Protein AF-A0A2N2SC53-F1 (afdb_monomer_lite)

Sequence (87 aa):
MKNSIYKIGAATILMLGILSTNAVADDDLQEMEAISKQFGLISLDEAKAKALAAKPGVVKDADLENRKFSKGWDYEFEIVDADGKEW

Secondary structure (DSSP, 8-state):
-------------------------HHHHHHHHHHHHHHTPPPHHHHHHHHHHHS-SEEEEEEEEEPTTT--EEEEEEEE-TTS-B-

pLDDT: mean 81.43, std 20.15, range [37.66, 97.88]

Structure (mmCIF, N/CA/C/O backbone):
data_AF-A0A2N2SC53-F1
#
_entry.id   AF-A0A2N2SC53-F1
#
loop_
_atom_site.group_PDB
_atom_site.id
_atom_site.type_symbol
_atom_site.label_atom_id
_atom_site.label_alt_id
_atom_site.label_comp_id
_atom_site.label_asym_id
_atom_site.label_entity_id
_atom_site.label_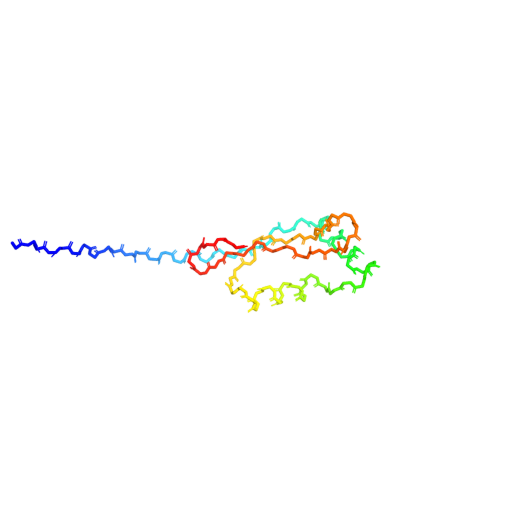seq_id
_atom_site.pdbx_PDB_ins_code
_atom_site.Cartn_x
_atom_site.Cartn_y
_atom_site.Cartn_z
_atom_site.occupancy
_atom_site.B_iso_or_equiv
_atom_site.auth_seq_id
_atom_site.auth_comp_id
_atom_site.auth_asym_id
_atom_site.auth_atom_id
_atom_site.pdbx_PDB_model_num
ATOM 1 N N . MET A 1 1 ? -12.814 -12.290 54.212 1.00 37.66 1 MET A N 1
ATOM 2 C CA . MET A 1 1 ? -13.766 -12.286 53.080 1.00 37.66 1 MET A CA 1
ATOM 3 C C . MET A 1 1 ? -13.512 -11.006 52.292 1.00 37.66 1 MET A C 1
ATOM 5 O O . MET A 1 1 ? -13.707 -9.935 52.846 1.00 37.66 1 MET A O 1
ATOM 9 N N . LYS A 1 2 ? -12.921 -11.092 51.092 1.00 38.44 2 LYS A N 1
ATOM 10 C CA . LYS A 1 2 ? -12.651 -9.926 50.230 1.00 38.44 2 LYS A CA 1
ATOM 11 C C . LYS A 1 2 ? -13.804 -9.819 49.236 1.00 38.44 2 LYS A C 1
ATOM 13 O O . LYS A 1 2 ? -13.918 -10.673 48.362 1.00 38.44 2 LYS A O 1
ATOM 18 N N . ASN A 1 3 ? -14.663 -8.817 49.398 1.00 39.47 3 ASN A N 1
ATOM 19 C CA . ASN A 1 3 ? -15.784 -8.599 48.491 1.00 39.47 3 ASN A CA 1
ATOM 20 C C . ASN A 1 3 ? -15.299 -7.837 47.256 1.00 39.47 3 ASN A C 1
ATOM 22 O O . ASN A 1 3 ? -14.774 -6.730 47.357 1.00 39.47 3 ASN A O 1
ATOM 26 N N . SER A 1 4 ? -15.469 -8.484 46.107 1.00 45.06 4 SER A N 1
ATOM 27 C CA . SER A 1 4 ? -15.259 -7.937 44.773 1.00 45.06 4 SER A CA 1
ATOM 28 C C . SER A 1 4 ? -16.355 -6.920 44.448 1.00 45.06 4 SER A C 1
ATOM 30 O O . SER A 1 4 ? -17.531 -7.201 44.678 1.00 45.06 4 SER A O 1
ATOM 32 N N . ILE A 1 5 ? -15.988 -5.754 43.913 1.00 58.19 5 ILE A N 1
ATOM 33 C CA . ILE A 1 5 ? -16.940 -4.794 43.340 1.00 58.19 5 ILE A CA 1
ATOM 34 C C . ILE A 1 5 ? -16.367 -4.323 42.002 1.00 58.19 5 ILE A C 1
ATOM 36 O O . ILE A 1 5 ? -15.537 -3.416 41.944 1.00 58.19 5 ILE A O 1
ATOM 40 N N . TYR A 1 6 ? -16.803 -4.972 40.925 1.00 49.22 6 TYR A N 1
ATOM 41 C CA . TYR A 1 6 ? -16.573 -4.520 39.557 1.00 49.22 6 TYR A CA 1
ATOM 42 C C . TYR A 1 6 ? -17.464 -3.302 39.296 1.00 49.22 6 TYR A C 1
ATOM 44 O O . TYR A 1 6 ? -18.690 -3.401 39.312 1.00 49.22 6 TYR A O 1
ATOM 52 N N . LYS A 1 7 ? -16.851 -2.135 39.093 1.00 47.28 7 LYS A N 1
ATOM 53 C CA . LYS A 1 7 ? -17.553 -0.926 38.654 1.00 47.28 7 LYS A CA 1
ATOM 54 C C . LYS A 1 7 ? -17.743 -1.024 37.142 1.00 47.28 7 LYS A C 1
ATOM 56 O O . LYS A 1 7 ? -16.774 -0.956 36.395 1.00 47.28 7 LYS A O 1
ATOM 61 N N . ILE A 1 8 ? -18.985 -1.226 36.715 1.00 55.62 8 ILE A N 1
ATOM 62 C CA . ILE A 1 8 ? -19.389 -1.198 35.308 1.00 55.62 8 ILE A CA 1
ATOM 63 C C . ILE A 1 8 ? -19.261 0.255 34.835 1.00 55.62 8 ILE A C 1
ATOM 65 O O . ILE A 1 8 ? -19.970 1.134 35.323 1.00 55.62 8 ILE A O 1
ATOM 69 N N . GLY A 1 9 ? -18.304 0.514 33.944 1.00 47.22 9 GLY A N 1
ATOM 70 C CA . GLY A 1 9 ? -18.136 1.804 33.283 1.00 47.22 9 GLY A CA 1
ATOM 71 C C . GLY A 1 9 ? -19.185 1.980 32.188 1.00 47.22 9 GLY A C 1
ATOM 72 O O . GLY A 1 9 ? -19.390 1.083 31.374 1.00 47.22 9 GLY A O 1
ATOM 73 N N . ALA A 1 10 ? -19.856 3.129 32.171 1.00 49.91 10 ALA A N 1
ATOM 74 C CA . ALA A 1 10 ? -20.715 3.529 31.067 1.00 49.91 10 ALA A CA 1
ATOM 75 C C . ALA A 1 10 ? -19.830 3.981 29.894 1.00 49.91 10 ALA A C 1
ATOM 77 O O . ALA A 1 10 ? -19.182 5.023 29.976 1.00 49.91 10 ALA A O 1
ATOM 78 N N . ALA A 1 11 ? -19.770 3.183 28.828 1.00 50.25 11 ALA A N 1
ATOM 79 C CA . ALA A 1 11 ? -19.082 3.541 27.594 1.00 50.25 11 ALA A CA 1
ATOM 80 C C . ALA A 1 11 ? -20.088 4.152 26.612 1.00 50.25 11 ALA A C 1
ATOM 82 O O . ALA A 1 11 ? -20.869 3.447 25.974 1.00 50.25 11 ALA A O 1
ATOM 83 N N . THR A 1 12 ? -20.086 5.477 26.507 1.00 48.69 12 THR A N 1
ATOM 84 C CA . THR A 1 12 ? -20.808 6.200 25.459 1.00 48.69 12 THR A CA 1
ATOM 85 C C . THR A 1 12 ? -19.939 6.178 24.202 1.00 48.69 12 THR A C 1
ATOM 87 O O . THR A 1 12 ? -18.987 6.946 24.095 1.00 48.69 12 THR A O 1
ATOM 90 N N . ILE A 1 13 ? -20.222 5.274 23.262 1.00 60.06 13 ILE A N 1
ATOM 91 C CA . ILE A 1 13 ? -19.546 5.266 21.958 1.00 60.06 13 ILE A CA 1
ATOM 92 C C . ILE A 1 13 ? -20.202 6.344 21.094 1.00 60.06 13 ILE A C 1
ATOM 94 O O . ILE A 1 13 ? -21.284 6.154 20.541 1.00 60.06 13 ILE A O 1
ATOM 98 N N . LEU A 1 14 ? -19.548 7.499 21.004 1.00 48.94 14 LEU A N 1
ATOM 99 C CA . LEU A 1 14 ? -19.878 8.535 20.036 1.00 48.94 14 LEU A CA 1
ATOM 100 C C . LEU A 1 14 ? -19.210 8.156 18.704 1.00 48.94 14 LEU A C 1
ATOM 102 O O . LEU A 1 14 ? -18.038 8.452 18.489 1.00 48.94 14 LEU A O 1
ATOM 106 N N . MET A 1 15 ? -19.933 7.465 17.818 1.00 52.03 15 MET A N 1
ATOM 107 C CA . MET A 1 15 ? -19.480 7.252 16.437 1.00 52.03 15 MET A CA 1
ATOM 108 C C . MET A 1 15 ? -19.577 8.572 15.665 1.00 52.03 15 MET A C 1
ATOM 110 O O . MET A 1 15 ? -20.586 8.874 15.032 1.00 52.03 15 MET A O 1
ATOM 114 N N . LEU A 1 16 ? -18.514 9.373 15.722 1.00 49.88 16 LEU A N 1
ATOM 115 C CA . LEU A 1 16 ? -18.247 10.387 14.709 1.00 49.88 16 LEU A CA 1
ATOM 116 C C . LEU A 1 16 ? -17.658 9.668 13.495 1.00 49.88 16 LEU A C 1
ATOM 118 O O . LEU A 1 16 ? -16.501 9.257 13.499 1.00 49.88 16 LEU A O 1
ATOM 122 N N . GLY A 1 17 ? -18.489 9.482 12.469 1.00 51.22 17 GLY A N 1
ATOM 123 C CA . GLY A 1 17 ? -18.061 9.015 11.156 1.00 51.22 17 GLY A CA 1
ATOM 124 C C . GLY A 1 17 ? -17.167 10.062 10.502 1.00 51.22 17 GLY A C 1
ATOM 125 O O . GLY A 1 17 ? -17.645 10.934 9.782 1.00 51.22 17 GLY A O 1
ATOM 126 N N . ILE A 1 18 ? -15.868 9.988 10.777 1.00 52.78 18 ILE A N 1
ATOM 127 C CA . ILE A 1 18 ? -14.858 10.748 10.051 1.00 52.78 18 ILE A CA 1
ATOM 128 C C . ILE A 1 18 ? -14.676 10.035 8.712 1.00 52.78 18 ILE A C 1
ATOM 130 O O . ILE A 1 18 ? -14.034 8.986 8.640 1.00 52.78 18 ILE A O 1
ATOM 134 N N . LEU A 1 19 ? -15.253 10.606 7.652 1.00 48.84 19 LEU A N 1
ATOM 135 C CA . LEU A 1 19 ? -14.804 10.379 6.279 1.00 48.84 19 LEU A CA 1
ATOM 136 C C . LEU A 1 19 ? -13.317 10.753 6.227 1.00 48.84 19 LEU A C 1
ATOM 138 O O . LEU A 1 19 ? -12.956 11.912 6.053 1.00 48.84 19 LEU A O 1
ATOM 142 N N . SER A 1 20 ? -12.461 9.765 6.481 1.00 47.62 20 SER A N 1
ATOM 143 C CA . SER A 1 20 ? -11.014 9.893 6.389 1.00 47.62 20 SER A CA 1
ATOM 144 C C . SER A 1 20 ? -10.682 9.894 4.902 1.00 47.62 20 SER A C 1
ATOM 146 O O . SER A 1 20 ? -10.607 8.841 4.273 1.00 47.62 20 SER A O 1
ATOM 148 N N . THR A 1 21 ? -10.558 11.076 4.305 1.00 48.09 21 THR A N 1
ATOM 149 C CA . THR A 1 21 ? -9.805 11.210 3.060 1.00 48.09 21 THR A CA 1
ATOM 150 C C . THR A 1 21 ? -8.359 10.900 3.425 1.00 48.09 21 THR A C 1
ATOM 152 O O . THR A 1 21 ? -7.707 11.726 4.057 1.00 48.09 21 THR A O 1
ATOM 155 N N . ASN A 1 22 ? -7.925 9.665 3.154 1.00 56.47 22 ASN A N 1
ATOM 156 C CA . ASN A 1 22 ? -6.548 9.209 3.367 1.00 56.47 22 ASN A CA 1
ATOM 157 C C . ASN A 1 22 ? -5.627 10.246 2.711 1.00 56.47 22 ASN A C 1
ATOM 159 O O . ASN A 1 22 ? -5.759 10.492 1.511 1.00 56.47 22 ASN A O 1
ATOM 163 N N . ALA A 1 23 ? -4.820 10.935 3.509 1.00 57.38 23 ALA A N 1
ATOM 164 C CA . ALA A 1 23 ? -4.083 12.107 3.067 1.00 57.38 23 ALA A CA 1
ATOM 165 C C . ALA A 1 23 ? -2.706 11.672 2.564 1.00 57.38 23 ALA A C 1
ATOM 167 O O . ALA A 1 23 ? -1.712 11.952 3.212 1.00 57.38 23 ALA A O 1
ATOM 168 N N . VAL A 1 24 ? -2.672 10.983 1.421 1.00 61.62 24 VAL A N 1
ATOM 169 C CA . VAL A 1 24 ? -1.428 10.829 0.654 1.00 61.62 24 VAL A CA 1
ATOM 170 C C . VAL A 1 24 ? -1.292 12.074 -0.218 1.00 61.62 24 VAL A C 1
ATOM 172 O O . VAL A 1 24 ? -2.272 12.487 -0.852 1.00 61.62 24 VAL A O 1
ATOM 175 N N . ALA A 1 25 ? -0.126 12.715 -0.209 1.00 73.19 25 ALA A N 1
ATOM 176 C CA . ALA A 1 25 ? 0.113 13.872 -1.057 1.00 73.19 25 ALA A CA 1
ATOM 177 C C . ALA A 1 25 ? 0.183 13.457 -2.544 1.00 73.19 25 ALA A C 1
ATOM 179 O O . ALA A 1 25 ? 0.462 12.308 -2.888 1.00 73.19 25 ALA A O 1
ATOM 180 N N . ASP A 1 26 ? -0.157 14.379 -3.448 1.00 74.25 26 ASP A N 1
ATOM 181 C CA . ASP A 1 26 ? -0.264 14.087 -4.889 1.00 74.25 26 ASP A CA 1
ATOM 182 C C . ASP A 1 26 ? 1.100 13.781 -5.536 1.00 74.25 26 ASP A C 1
ATOM 184 O O . ASP A 1 26 ? 1.176 13.043 -6.519 1.00 74.25 26 ASP A O 1
ATOM 188 N N . ASP A 1 27 ? 2.181 14.333 -4.985 1.00 76.62 27 ASP A N 1
ATOM 189 C CA . ASP A 1 27 ? 3.563 14.041 -5.368 1.00 76.62 27 ASP A CA 1
ATOM 190 C C . ASP A 1 27 ? 3.994 12.636 -4.934 1.00 76.62 27 ASP A C 1
ATOM 192 O O . ASP A 1 27 ? 4.501 11.883 -5.771 1.00 76.62 27 ASP A O 1
ATOM 196 N N . ASP A 1 28 ? 3.704 12.248 -3.692 1.00 83.81 28 ASP A N 1
ATOM 197 C CA . ASP A 1 28 ? 4.019 10.911 -3.170 1.00 83.81 28 ASP A CA 1
ATOM 198 C C . ASP A 1 28 ? 3.322 9.815 -3.994 1.00 83.81 28 ASP A C 1
ATOM 200 O O . ASP A 1 28 ? 3.942 8.833 -4.408 1.00 83.81 28 ASP A O 1
ATOM 204 N N . LEU A 1 29 ? 2.049 10.018 -4.358 1.00 89.75 29 LEU A N 1
ATOM 205 C CA . LEU A 1 29 ? 1.312 9.082 -5.215 1.00 89.75 29 LEU A CA 1
ATOM 206 C C . LEU A 1 29 ? 1.959 8.903 -6.594 1.00 89.75 29 LEU A C 1
ATOM 208 O O . LEU A 1 29 ? 2.038 7.779 -7.101 1.00 89.75 29 LEU A O 1
ATOM 212 N N . GLN A 1 30 ? 2.416 9.995 -7.210 1.00 92.62 30 GLN A N 1
ATOM 213 C CA . GLN A 1 30 ? 3.066 9.953 -8.520 1.00 92.62 30 GLN A CA 1
ATOM 214 C C . GLN A 1 30 ? 4.420 9.241 -8.453 1.00 92.62 30 GLN A C 1
ATOM 216 O O . GLN A 1 30 ? 4.738 8.443 -9.341 1.00 92.62 30 GLN A O 1
ATOM 221 N N . GLU A 1 31 ? 5.206 9.491 -7.403 1.00 93.06 31 GLU A N 1
ATOM 222 C CA . GLU A 1 31 ? 6.485 8.815 -7.180 1.00 93.06 31 GLU A CA 1
ATOM 223 C C . GLU A 1 31 ? 6.287 7.311 -6.960 1.00 93.06 31 GLU A C 1
ATOM 225 O O . GLU A 1 31 ? 6.905 6.493 -7.654 1.00 93.06 31 GLU A O 1
ATOM 230 N N . MET A 1 32 ? 5.362 6.933 -6.074 1.00 95.12 32 MET A N 1
ATOM 231 C CA . MET A 1 32 ? 5.015 5.536 -5.822 1.00 95.12 32 MET A CA 1
ATOM 232 C C . MET A 1 32 ? 4.564 4.843 -7.107 1.00 95.12 32 MET A C 1
ATOM 234 O O . MET A 1 32 ? 5.018 3.735 -7.405 1.00 95.12 32 MET A O 1
ATOM 238 N N . GLU A 1 33 ? 3.708 5.481 -7.909 1.00 95.00 33 GLU A N 1
ATOM 239 C CA . GLU A 1 33 ? 3.248 4.924 -9.182 1.00 95.00 33 GLU A CA 1
ATOM 240 C C . GLU A 1 33 ? 4.408 4.735 -10.174 1.00 95.00 33 GLU A C 1
ATOM 242 O O . GLU A 1 33 ? 4.505 3.687 -10.825 1.00 95.00 33 GLU A O 1
ATOM 247 N N . ALA A 1 34 ? 5.311 5.714 -10.278 1.00 96.12 34 ALA A N 1
ATOM 248 C CA . ALA A 1 34 ? 6.464 5.655 -11.170 1.00 96.12 34 ALA A CA 1
ATOM 249 C C . ALA A 1 34 ? 7.414 4.507 -10.798 1.00 96.12 34 ALA A C 1
ATOM 251 O O . ALA A 1 34 ? 7.77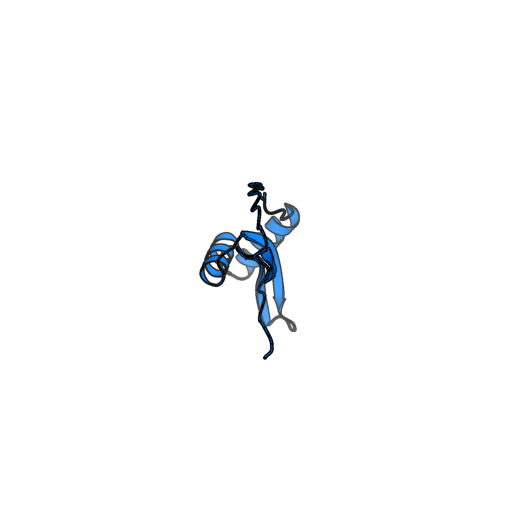1 3.699 -11.661 1.00 96.12 34 ALA A O 1
ATOM 252 N N . ILE A 1 35 ? 7.768 4.383 -9.515 1.00 94.94 35 ILE A N 1
ATOM 253 C CA . ILE A 1 35 ? 8.624 3.304 -9.003 1.00 94.94 35 ILE A CA 1
ATOM 254 C C . ILE A 1 35 ? 7.944 1.948 -9.216 1.00 94.94 35 ILE A C 1
ATOM 256 O O . ILE A 1 35 ? 8.561 1.011 -9.730 1.00 94.94 35 ILE A O 1
ATOM 260 N N . SER A 1 36 ? 6.656 1.842 -8.892 1.00 96.44 36 SER A N 1
ATOM 261 C CA . SER A 1 36 ? 5.901 0.592 -9.031 1.00 96.44 36 SER A CA 1
ATOM 262 C C . SER A 1 36 ? 5.886 0.104 -10.476 1.00 96.44 36 SER A C 1
ATOM 264 O O . SER A 1 36 ? 6.167 -1.066 -10.739 1.00 96.44 36 SER A O 1
ATOM 266 N N . LYS A 1 37 ? 5.663 1.012 -11.435 1.00 95.94 37 LYS A N 1
ATOM 267 C CA . LYS A 1 37 ? 5.749 0.706 -12.870 1.00 95.94 37 LYS A CA 1
ATOM 268 C C . LYS A 1 37 ? 7.166 0.330 -13.295 1.00 95.94 37 LYS A C 1
ATOM 270 O O . LYS A 1 37 ? 7.333 -0.643 -14.026 1.00 95.94 37 LYS A O 1
ATOM 275 N N . GLN A 1 38 ? 8.178 1.068 -12.838 1.00 95.19 38 GLN A N 1
ATOM 276 C CA . GLN A 1 38 ? 9.578 0.822 -13.189 1.00 95.19 38 GLN A CA 1
ATOM 277 C C . GLN A 1 38 ? 10.050 -0.575 -12.764 1.00 95.19 38 GLN A C 1
ATOM 279 O O . GLN A 1 38 ? 10.785 -1.225 -13.508 1.00 95.19 38 GLN A O 1
ATOM 284 N N . PHE A 1 39 ? 9.637 -1.039 -11.584 1.00 94.31 39 PHE A N 1
ATOM 285 C CA . PHE A 1 39 ? 10.063 -2.325 -11.025 1.00 94.31 39 PHE A CA 1
ATOM 286 C C . PHE A 1 39 ? 9.049 -3.461 -11.229 1.00 94.31 39 PHE A C 1
ATOM 288 O O . PHE A 1 39 ? 9.317 -4.587 -10.811 1.00 94.31 39 PHE A O 1
ATOM 295 N N . GLY A 1 40 ? 7.914 -3.200 -11.887 1.00 95.75 40 GLY A N 1
ATOM 296 C CA . GLY A 1 40 ? 6.871 -4.202 -12.125 1.00 95.75 40 GLY A CA 1
ATOM 297 C C . GLY A 1 40 ? 6.196 -4.691 -10.840 1.00 95.75 40 GLY A C 1
ATOM 298 O O . GLY A 1 40 ? 5.863 -5.871 -10.732 1.00 95.75 40 GLY A O 1
ATOM 299 N N . LEU A 1 41 ? 6.045 -3.805 -9.854 1.00 96.50 41 LEU A N 1
ATOM 300 C CA . LEU A 1 41 ? 5.330 -4.082 -8.609 1.00 96.50 41 LEU A CA 1
ATOM 301 C C . LEU A 1 41 ? 3.812 -4.097 -8.859 1.00 96.50 41 LEU A C 1
ATOM 303 O O . LEU A 1 41 ? 3.326 -3.602 -9.877 1.00 96.50 41 LEU A O 1
ATOM 307 N N . ILE A 1 42 ? 3.057 -4.658 -7.912 1.00 96.75 42 ILE A N 1
ATOM 308 C CA . ILE A 1 42 ? 1.593 -4.506 -7.887 1.00 96.75 42 ILE A CA 1
ATOM 309 C C . ILE A 1 42 ? 1.219 -3.030 -7.701 1.00 96.75 42 ILE A C 1
ATOM 311 O O . ILE A 1 42 ? 2.041 -2.256 -7.227 1.00 96.75 42 ILE A O 1
ATOM 315 N N . SER A 1 43 ? -0.002 -2.630 -8.062 1.00 95.88 43 SER A N 1
ATOM 316 C CA . SER A 1 43 ? -0.445 -1.248 -7.840 1.00 95.88 43 SER A CA 1
ATOM 317 C C . SER A 1 43 ? -0.652 -0.948 -6.352 1.00 95.88 43 SER A C 1
ATOM 319 O O . SER A 1 43 ? -0.912 -1.857 -5.558 1.00 95.88 43 SER A O 1
ATOM 321 N N . LEU A 1 44 ? -0.631 0.339 -5.989 1.00 94.81 44 LEU A N 1
ATOM 322 C CA . LEU A 1 44 ? -0.955 0.796 -4.635 1.00 94.81 44 LEU A CA 1
ATOM 323 C C . LEU A 1 44 ? -2.338 0.302 -4.178 1.00 94.81 44 LEU A C 1
ATOM 325 O O . LEU A 1 44 ? -2.481 -0.177 -3.057 1.00 94.81 44 LEU A O 1
ATOM 329 N N . ASP A 1 45 ? -3.345 0.334 -5.055 1.00 95.38 45 ASP A N 1
ATOM 330 C CA . ASP A 1 45 ? -4.688 -0.171 -4.740 1.00 95.38 45 ASP A CA 1
ATOM 331 C C . ASP A 1 45 ? -4.702 -1.682 -4.471 1.00 95.38 45 ASP A C 1
ATOM 333 O O . ASP A 1 45 ? -5.378 -2.149 -3.550 1.00 95.38 45 ASP A O 1
ATOM 337 N N . GLU A 1 46 ? -3.943 -2.465 -5.244 1.00 97.50 46 GLU A N 1
ATOM 338 C CA . GLU A 1 46 ? -3.832 -3.905 -5.014 1.00 97.50 46 GLU A CA 1
ATOM 339 C C . GLU A 1 46 ? -3.087 -4.197 -3.702 1.00 97.50 46 GLU A C 1
ATOM 341 O O . GLU A 1 46 ? -3.510 -5.055 -2.921 1.00 97.50 46 GLU A O 1
ATOM 346 N N . ALA A 1 47 ? -2.003 -3.468 -3.432 1.00 97.69 47 ALA A N 1
ATOM 347 C CA . ALA A 1 47 ? -1.255 -3.569 -2.186 1.00 97.69 47 ALA A CA 1
ATOM 348 C C . ALA A 1 47 ? -2.136 -3.212 -0.979 1.00 97.69 47 ALA A C 1
ATOM 350 O O . ALA A 1 47 ? -2.197 -3.978 -0.015 1.00 97.69 47 ALA A O 1
ATOM 351 N N . LYS A 1 48 ? -2.917 -2.132 -1.082 1.00 96.88 48 LYS A N 1
ATOM 352 C CA . LYS A 1 48 ? -3.887 -1.701 -0.070 1.00 96.88 48 LYS A CA 1
ATOM 353 C C . LYS A 1 48 ? -4.952 -2.761 0.183 1.00 96.88 48 LYS A C 1
ATOM 355 O O . LYS A 1 48 ? -5.273 -3.053 1.334 1.00 96.88 48 LYS A O 1
ATOM 360 N N . ALA A 1 49 ? -5.491 -3.373 -0.871 1.00 97.75 49 ALA A N 1
ATOM 361 C CA . ALA A 1 49 ? -6.472 -4.446 -0.736 1.00 97.75 49 ALA A CA 1
ATOM 362 C C . ALA A 1 49 ? -5.891 -5.662 0.006 1.00 97.75 49 ALA A C 1
ATOM 364 O O . ALA A 1 49 ? -6.556 -6.233 0.871 1.00 97.75 49 ALA A O 1
ATOM 365 N N . LYS A 1 50 ? -4.636 -6.036 -0.283 1.00 97.88 50 LYS A N 1
ATOM 366 C CA . LYS A 1 50 ? -3.932 -7.113 0.436 1.00 97.88 50 LYS A CA 1
ATOM 367 C C . LYS A 1 50 ? -3.671 -6.744 1.898 1.00 97.88 50 LYS A C 1
ATOM 369 O O . LYS A 1 50 ? -3.885 -7.586 2.768 1.00 97.88 50 LYS A O 1
ATOM 374 N N . ALA A 1 51 ? -3.264 -5.506 2.171 1.00 97.06 51 ALA A N 1
ATOM 375 C CA . ALA A 1 51 ? -3.028 -5.019 3.526 1.00 97.06 51 ALA A CA 1
ATOM 376 C C . ALA A 1 51 ? -4.313 -5.052 4.366 1.00 97.06 51 ALA A C 1
ATOM 378 O O . ALA A 1 51 ? -4.325 -5.640 5.443 1.00 97.06 51 ALA A O 1
ATOM 379 N N . LEU A 1 52 ? -5.429 -4.548 3.828 1.00 97.19 52 LEU A N 1
ATOM 380 C CA . LEU A 1 52 ? -6.735 -4.574 4.498 1.00 97.19 52 LEU A CA 1
ATOM 381 C C . LEU A 1 52 ? -7.305 -5.989 4.671 1.00 97.19 52 LEU A C 1
ATOM 383 O O . LEU A 1 52 ? -8.039 -6.244 5.626 1.00 97.19 52 LEU A O 1
ATOM 387 N N . ALA A 1 53 ? -6.961 -6.922 3.779 1.00 97.44 53 ALA A N 1
ATOM 388 C CA . ALA A 1 53 ? -7.299 -8.333 3.952 1.00 97.44 53 ALA A CA 1
ATOM 389 C C . ALA A 1 53 ? -6.503 -8.984 5.097 1.00 97.44 53 ALA A C 1
ATOM 391 O O . ALA A 1 53 ? -7.039 -9.839 5.802 1.00 97.44 53 ALA A O 1
ATOM 392 N N . ALA A 1 54 ? -5.242 -8.585 5.297 1.00 97.38 54 ALA A N 1
ATOM 393 C CA . ALA A 1 54 ? -4.402 -9.070 6.393 1.00 97.38 54 ALA A CA 1
ATOM 394 C C . ALA A 1 54 ? -4.755 -8.412 7.737 1.00 97.38 54 ALA A C 1
ATOM 396 O O . ALA A 1 54 ? -4.786 -9.084 8.770 1.00 97.38 54 ALA A O 1
ATOM 397 N N . LYS A 1 55 ? -5.052 -7.110 7.721 1.00 97.31 55 LYS A N 1
ATOM 398 C CA . LYS A 1 55 ? -5.432 -6.323 8.890 1.00 97.31 55 LYS A CA 1
ATOM 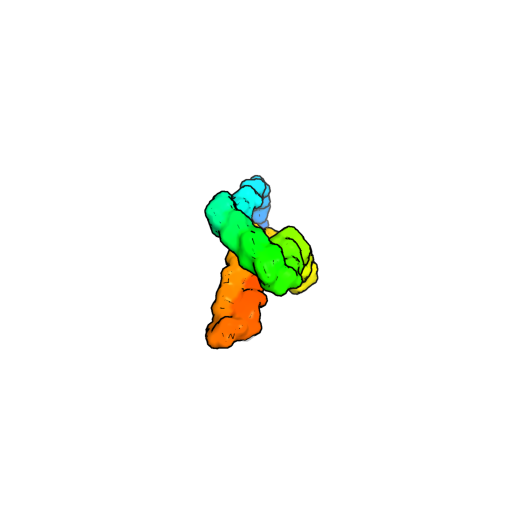399 C C . LYS A 1 55 ? -6.634 -5.426 8.560 1.00 97.31 55 LYS A C 1
ATOM 401 O O . LYS A 1 55 ? -6.463 -4.353 7.986 1.00 97.31 55 LYS A O 1
ATOM 406 N N . PRO A 1 56 ? -7.857 -5.834 8.949 1.00 96.12 56 PRO A N 1
ATOM 407 C CA . PRO A 1 56 ? -9.038 -5.000 8.775 1.00 96.12 56 PRO A CA 1
ATOM 408 C C . PRO A 1 56 ? -8.923 -3.697 9.570 1.00 96.12 56 PRO A C 1
ATOM 410 O O . PRO A 1 56 ? -8.558 -3.709 10.748 1.00 96.12 56 PRO A O 1
ATOM 413 N N . GLY A 1 57 ? -9.283 -2.587 8.934 1.00 95.94 57 GLY A N 1
ATOM 414 C CA . GLY A 1 57 ? -9.210 -1.258 9.524 1.00 95.94 57 GLY A CA 1
ATOM 415 C C . GLY A 1 57 ? -9.353 -0.165 8.473 1.00 95.94 57 GLY A C 1
ATOM 416 O O . GLY A 1 57 ? -9.864 -0.396 7.374 1.00 95.94 57 GLY A O 1
ATOM 417 N N . VAL A 1 58 ? -8.897 1.030 8.823 1.00 95.38 58 VAL A N 1
ATOM 418 C CA . VAL A 1 58 ? -8.805 2.188 7.934 1.00 95.38 58 VAL A CA 1
ATOM 419 C C . VAL A 1 58 ? -7.330 2.495 7.721 1.00 95.38 58 VAL A C 1
ATOM 421 O O . VAL A 1 58 ? -6.618 2.749 8.689 1.00 95.38 58 VAL A O 1
ATOM 424 N N . VAL A 1 59 ? -6.887 2.487 6.464 1.00 94.75 59 VAL A N 1
ATOM 425 C CA . VAL A 1 59 ? -5.540 2.952 6.099 1.00 94.75 59 VAL A CA 1
ATOM 426 C C . VAL A 1 59 ? -5.452 4.448 6.376 1.00 94.75 59 VAL A C 1
ATOM 428 O O . VAL A 1 59 ? -6.310 5.190 5.909 1.00 94.75 59 VAL A O 1
ATOM 431 N N . LYS A 1 60 ? -4.464 4.892 7.144 1.00 93.25 60 LYS A N 1
ATOM 432 C CA . LYS A 1 60 ? -4.208 6.312 7.411 1.00 93.25 60 LYS A CA 1
ATOM 433 C C . LYS A 1 60 ? -3.161 6.880 6.482 1.00 93.25 60 LYS A C 1
ATOM 435 O O . LYS A 1 60 ? -3.389 7.968 5.955 1.00 93.25 60 LYS A O 1
ATOM 440 N N . ASP A 1 61 ? -2.132 6.087 6.224 1.00 92.31 61 ASP A N 1
ATOM 441 C CA . ASP A 1 61 ? -1.038 6.445 5.341 1.00 92.31 61 ASP A CA 1
ATOM 442 C C . ASP A 1 61 ? -0.570 5.250 4.508 1.00 92.31 61 ASP A C 1
ATOM 444 O O . ASP A 1 61 ? -0.882 4.094 4.829 1.00 92.31 61 ASP A O 1
ATOM 448 N N . ALA A 1 62 ? 0.125 5.537 3.412 1.00 93.75 62 ALA A N 1
ATOM 449 C CA . ALA A 1 62 ? 0.713 4.526 2.553 1.00 93.75 62 ALA A CA 1
ATOM 450 C C . ALA A 1 62 ? 2.002 5.027 1.899 1.00 93.75 62 ALA A C 1
ATOM 452 O O . ALA A 1 62 ? 1.957 5.971 1.117 1.00 93.75 62 ALA A O 1
ATOM 453 N N . ASP A 1 63 ? 3.091 4.294 2.112 1.00 94.56 63 ASP A N 1
ATOM 454 C CA . ASP A 1 63 ? 4.418 4.599 1.582 1.00 94.56 63 ASP A CA 1
ATOM 455 C C . ASP A 1 63 ? 4.959 3.460 0.713 1.00 94.56 63 ASP A C 1
ATOM 457 O O . ASP A 1 63 ? 4.499 2.312 0.772 1.00 94.56 63 ASP A O 1
ATOM 461 N N . LEU A 1 64 ? 5.962 3.772 -0.112 1.00 94.69 64 LEU A N 1
ATOM 462 C CA . LEU A 1 64 ? 6.743 2.789 -0.862 1.00 94.69 64 LEU A CA 1
ATOM 463 C C . LEU A 1 64 ? 8.216 2.893 -0.464 1.00 94.69 64 LEU A C 1
ATOM 465 O O . LEU A 1 64 ? 8.972 3.708 -0.987 1.00 94.69 64 LEU A O 1
ATOM 469 N N . GLU A 1 65 ? 8.629 2.022 0.445 1.00 93.38 65 GLU A N 1
ATOM 470 C CA . GLU A 1 65 ? 9.926 2.077 1.102 1.00 93.38 65 GLU A CA 1
ATOM 471 C C . GLU A 1 65 ? 10.989 1.240 0.393 1.00 93.38 65 GLU A C 1
ATOM 473 O O . GLU A 1 65 ? 10.769 0.091 -0.007 1.00 93.38 65 GLU A O 1
ATOM 478 N N . ASN A 1 66 ? 12.192 1.801 0.250 1.00 93.00 66 ASN A N 1
ATOM 479 C CA . ASN A 1 66 ? 13.310 1.095 -0.370 1.00 93.00 66 ASN A CA 1
ATOM 480 C C . ASN A 1 66 ? 13.996 0.189 0.654 1.00 93.00 66 ASN A C 1
ATOM 482 O O . ASN A 1 66 ? 14.591 0.643 1.637 1.00 93.00 66 ASN A O 1
ATOM 486 N N . ARG A 1 67 ? 14.020 -1.118 0.388 1.00 90.12 67 ARG A N 1
ATOM 487 C CA . ARG A 1 67 ? 14.747 -2.053 1.244 1.00 90.12 67 ARG A CA 1
ATOM 488 C C . ARG A 1 67 ? 16.242 -1.783 1.171 1.00 90.12 67 ARG A C 1
ATOM 490 O O . ARG A 1 67 ? 16.853 -1.785 0.099 1.00 90.12 67 ARG A O 1
ATOM 497 N N . LYS A 1 68 ? 16.872 -1.710 2.347 1.00 87.75 68 LYS A N 1
ATOM 498 C CA . LYS A 1 68 ? 18.330 -1.569 2.493 1.00 87.75 68 LYS A CA 1
ATOM 499 C C . LYS A 1 68 ? 19.097 -2.468 1.521 1.00 87.75 68 LYS A C 1
ATOM 501 O O . LYS A 1 68 ? 18.801 -3.658 1.381 1.00 87.75 68 LYS A O 1
ATOM 506 N N . PHE A 1 69 ? 20.147 -1.898 0.930 1.00 83.88 69 PHE A N 1
ATOM 507 C CA . PHE A 1 69 ? 20.993 -2.549 -0.075 1.00 83.88 69 PHE A CA 1
ATOM 508 C C . PHE A 1 69 ? 20.254 -2.903 -1.376 1.00 83.88 69 PHE A C 1
ATOM 510 O O . PHE A 1 69 ? 20.582 -3.908 -2.005 1.00 83.88 69 PHE A O 1
ATOM 517 N N . SER A 1 70 ? 19.263 -2.090 -1.768 1.00 79.88 70 SER A N 1
ATOM 518 C CA . SER A 1 70 ? 18.526 -2.216 -3.034 1.00 79.88 70 SER A CA 1
ATOM 519 C C . SER A 1 70 ? 17.867 -3.588 -3.210 1.00 79.88 70 SER A C 1
ATOM 521 O O . SER A 1 70 ? 17.814 -4.134 -4.310 1.00 79.88 70 SER A O 1
ATOM 52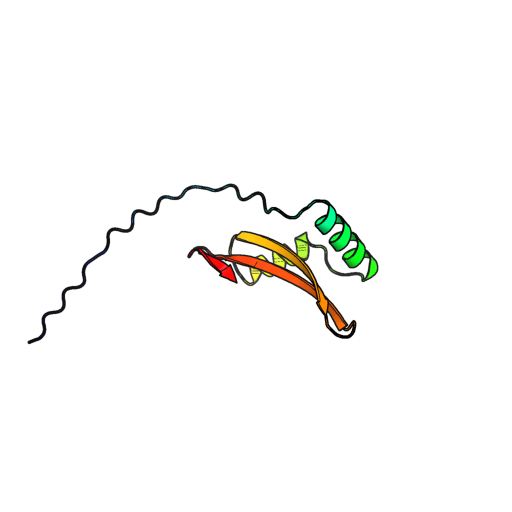3 N N . LYS A 1 71 ? 17.365 -4.167 -2.113 1.00 88.19 71 LYS A N 1
ATOM 524 C CA . LYS A 1 71 ? 16.760 -5.514 -2.093 1.00 88.19 71 LYS A CA 1
ATOM 525 C C . LYS A 1 71 ? 15.284 -5.528 -2.508 1.00 88.19 71 LYS A C 1
ATOM 527 O O . LYS A 1 71 ? 14.559 -6.472 -2.186 1.00 88.19 71 LYS A O 1
ATOM 532 N N . GLY A 1 72 ? 14.851 -4.487 -3.210 1.00 92.00 72 GLY A N 1
ATOM 533 C CA . GLY A 1 72 ? 13.474 -4.270 -3.628 1.00 92.00 72 GLY A CA 1
ATOM 534 C C . GLY A 1 72 ? 12.785 -3.188 -2.807 1.00 92.00 72 GLY A C 1
ATOM 535 O O . GLY A 1 72 ? 13.437 -2.425 -2.097 1.00 92.00 72 GLY A O 1
ATOM 536 N N . TRP A 1 73 ? 11.468 -3.156 -2.931 1.00 95.31 73 TRP A N 1
ATOM 537 C CA . TRP A 1 73 ? 10.601 -2.157 -2.327 1.0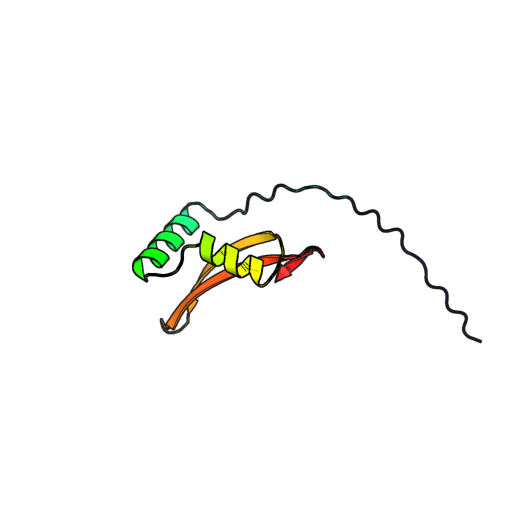0 95.31 73 TRP A CA 1
ATOM 538 C C . TRP A 1 73 ? 9.509 -2.838 -1.509 1.00 95.31 73 TRP A C 1
ATOM 540 O O . TRP A 1 73 ? 9.098 -3.952 -1.851 1.00 95.31 73 TRP A O 1
ATOM 550 N N . ASP A 1 74 ? 9.059 -2.170 -0.456 1.00 95.44 74 ASP A N 1
ATOM 551 C CA . ASP A 1 74 ? 7.937 -2.576 0.382 1.00 95.44 74 ASP A CA 1
ATOM 552 C C . ASP A 1 74 ? 6.864 -1.498 0.359 1.00 95.44 74 ASP A C 1
ATOM 554 O O . ASP A 1 74 ? 7.166 -0.329 0.557 1.00 95.44 74 ASP A O 1
ATOM 558 N N . TYR A 1 75 ? 5.611 -1.895 0.146 1.00 96.31 75 TYR A N 1
ATOM 559 C CA . TYR A 1 75 ? 4.511 -1.019 0.524 1.00 96.31 75 TYR A CA 1
ATOM 560 C C . TYR A 1 75 ? 4.338 -1.079 2.037 1.00 96.31 75 TYR A C 1
ATOM 562 O O . TYR A 1 75 ? 4.153 -2.171 2.586 1.00 96.31 75 TYR A O 1
ATOM 570 N N . GLU A 1 76 ? 4.365 0.078 2.680 1.00 95.19 76 GLU A N 1
ATOM 571 C CA . GLU A 1 76 ? 4.068 0.240 4.098 1.00 95.19 76 GLU A CA 1
ATOM 572 C C . GLU A 1 76 ? 2.701 0.913 4.237 1.00 95.19 76 GLU A C 1
ATOM 574 O O . GLU A 1 76 ? 2.375 1.828 3.488 1.00 95.19 76 GLU A O 1
ATOM 579 N N . PHE A 1 77 ? 1.864 0.405 5.141 1.00 95.75 77 PHE A N 1
ATOM 580 C CA . PHE A 1 77 ? 0.527 0.939 5.385 1.00 95.75 77 PHE A CA 1
ATOM 581 C C . PHE A 1 77 ? 0.339 1.120 6.878 1.00 95.75 77 PHE A C 1
ATOM 583 O O . PHE A 1 77 ? 0.379 0.131 7.608 1.00 95.75 77 PHE A O 1
ATOM 590 N N . GLU A 1 78 ? 0.031 2.338 7.306 1.00 96.25 78 GLU A N 1
ATOM 591 C CA . GLU A 1 78 ? -0.442 2.573 8.665 1.00 96.25 78 GLU A CA 1
ATOM 592 C C . GLU A 1 78 ? -1.940 2.260 8.720 1.00 96.25 78 GLU A C 1
ATOM 594 O O . GLU A 1 78 ? -2.745 2.881 8.013 1.00 96.25 78 GLU A O 1
ATOM 599 N N . ILE A 1 79 ? -2.341 1.276 9.532 1.00 96.00 79 ILE A N 1
ATOM 600 C CA . ILE A 1 79 ? -3.747 0.853 9.625 1.00 96.00 79 ILE A CA 1
ATOM 601 C C . ILE A 1 79 ? -4.279 1.036 11.041 1.00 96.00 79 ILE A C 1
ATOM 603 O O . ILE A 1 79 ? -3.819 0.402 11.987 1.00 96.00 79 ILE A O 1
ATOM 607 N N . VAL A 1 80 ? -5.353 1.818 11.163 1.00 96.31 80 VAL A N 1
ATOM 608 C CA . VAL A 1 80 ? -6.116 1.955 12.408 1.00 96.31 80 VAL A CA 1
ATOM 609 C C . VAL A 1 80 ? -7.264 0.952 12.417 1.00 96.31 80 VAL A C 1
ATOM 611 O O . VAL A 1 80 ? -8.152 1.000 11.560 1.00 96.31 80 VAL A O 1
ATOM 614 N N . ASP A 1 81 ? -7.263 0.036 13.384 1.00 95.56 81 ASP A N 1
ATOM 615 C CA . ASP A 1 81 ? -8.328 -0.955 13.541 1.00 95.56 81 ASP A CA 1
ATOM 616 C C . ASP A 1 81 ? -9.570 -0.411 14.271 1.00 95.56 81 ASP A C 1
ATOM 618 O O . ASP A 1 81 ? -9.651 0.759 14.648 1.00 95.56 81 ASP A O 1
ATOM 622 N N . ALA A 1 82 ? -10.584 -1.264 14.438 1.00 95.56 82 ALA A N 1
ATOM 623 C CA . ALA A 1 82 ? -11.858 -0.884 15.052 1.00 95.56 82 ALA A CA 1
ATOM 624 C C . ALA A 1 82 ? -11.735 -0.449 16.525 1.00 95.56 82 ALA A C 1
ATOM 626 O O . ALA A 1 82 ? -12.607 0.272 17.011 1.00 95.56 82 ALA A O 1
ATOM 627 N N . ASP A 1 83 ? -10.665 -0.854 17.213 1.00 94.62 83 ASP A N 1
ATOM 628 C CA . ASP A 1 83 ? -10.376 -0.457 18.593 1.00 94.62 83 ASP A CA 1
ATOM 629 C C . ASP A 1 83 ? -9.565 0.852 18.653 1.00 94.62 83 ASP A C 1
ATOM 631 O O . ASP A 1 83 ? -9.241 1.340 19.737 1.00 94.62 83 ASP A O 1
ATOM 635 N N . GLY A 1 84 ? -9.248 1.439 17.493 1.00 93.19 84 GLY A N 1
ATOM 636 C CA . GLY A 1 84 ? -8.438 2.645 17.372 1.00 93.19 84 GLY A CA 1
ATOM 637 C C . GLY A 1 84 ? -6.939 2.388 17.515 1.00 93.19 84 GLY A C 1
ATOM 638 O O . GLY A 1 84 ? -6.192 3.335 17.744 1.00 93.19 84 GLY A O 1
ATOM 639 N N . LYS A 1 85 ? -6.487 1.131 17.415 1.00 96.25 85 LYS A N 1
ATOM 640 C CA . LYS A 1 85 ? -5.066 0.789 17.489 1.00 96.25 85 LYS A CA 1
ATOM 641 C C . LYS A 1 85 ? -4.418 0.867 16.103 1.00 96.25 85 LYS A C 1
ATOM 643 O O . LYS A 1 85 ? -4.957 0.305 15.153 1.00 96.25 85 LYS A O 1
ATOM 648 N N . GLU A 1 86 ? -3.242 1.489 16.038 1.00 94.88 86 GLU A N 1
ATOM 649 C CA . GLU A 1 86 ? -2.357 1.544 14.864 1.00 94.88 86 GLU A CA 1
ATOM 650 C C . GLU A 1 86 ? -1.499 0.273 14.733 1.00 94.88 86 GLU A C 1
ATOM 652 O O . GLU A 1 86 ? -1.106 -0.347 15.736 1.00 94.88 86 GLU A O 1
ATOM 657 N N . TRP A 1 87 ? -1.245 -0.121 13.485 1.00 91.75 87 TRP A N 1
ATOM 658 C CA . TRP A 1 87 ? -0.512 -1.318 13.073 1.00 91.75 87 TRP A CA 1
ATOM 659 C C . TRP A 1 87 ? 0.376 -1.026 11.882 1.00 91.75 87 TRP A C 1
ATOM 661 O O . TRP A 1 87 ? -0.073 -0.218 11.037 1.00 91.75 87 TRP A O 1
#

Foldseek 3Di:
DDDDDDDDDDDDDPPPPPPQPQDDDPVQQVVQQVLCVVVVHDHPVVLVVVVCVVPPADWNYWHWAQPPPRPHIDIDTFGQHPVRDTD

Radius of gyration: 19.52 Å; chains: 1; bounding box: 42×26×66 Å

=== Feature glossary ===
The record interleaves many kinds of information about one protein. Here is each kind framed as the question it answers.

Q: What does the local fold look like, residue by residue?
A: The Foldseek 3Di string encodes local tertiary geometry as a 20-letter alphabet — one character per residue — derived from the relative positions of nearby Cα atoms. Unlike the amino-acid sequence, 3Di is a direct function of the 3D structure, so two proteins with the same fold have similar 3Di strings even at low sequence identity.

Q: Which residues are in helices, strands, or loops?
A: The SS8 string is DSSP's per-residue secondary-structure call. α-helix (H) means an i→i+4 H-bond ladder; β-strand (E) means the residue participates in a β-sheet; 3₁₀ (G) and π (I) are tighter and wider helices; T/S are turns/bends; '-' is loop.

Q: How big and how compact is the whole molecule?
A: Radius of gyration (Rg) is the root-mean-square distance of Cα atoms from their centroid — a single number for overall size and compactness. A globular domain of N residues has Rg ≈ 2.2·N^0.38 Å; an extended or disordered chain has a much larger Rg. The Cα contact count is the number of residue pairs whose Cα atoms are within 8 Å and are more than four positions apart in sequence — a standard proxy for tertiary packing density. The bounding box is the smallest axis-aligned box enclosing all Cα atoms.

Q: Where is each backbone atom in 3D?
A: Structure coordinates are given as an mmCIF _atom_site loop: one row per atom with element, residue name, chain id, sequence number, and x/y/z position in Å. Only the four main-chain atoms per residue are included here; side chains are omitted to keep the record compact.

Q: What is the amino-acid chain?
A: Primary structure: the covalent order of the twenty standard amino acids along the backbone. Two proteins with the same sequence will (almost always) fold to the same structure; two with 30% identity often share a fold but not the details.

Q: What if only a Cα trace is available?
A: Three-state secondary structure (P-SEA) collapses the eight DSSP classes into helix (a), strand (b), and coil (c). P-SEA assigns these from Cα geometry alone — distances and angles — without requiring backbone oxygens, so it works on any Cα trace.

Q: What family and function is it annotated with?
A: Database cross-references. InterPro integrates a dozen domain/family signature databases into unified entries with residue-range hits. GO terms attach function/process/location labels with evidence codes. CATH codes position the fold in a four-level structural taxonomy. Organism is the NCBI-taxonomy species name.

Q: How confident is the AlphaFold model at each residue?
A: pLDDT is the predicted lDDT-Cα score: AlphaFold's confidence that the local environment of each residue (all inter-atomic distances within 15 Å) is correctly placed. It is a per-residue number between 0 and 100, with higher meaning more reliable.

Q: How mobile is each atom in the crystal?
A: B-factor (Debye–W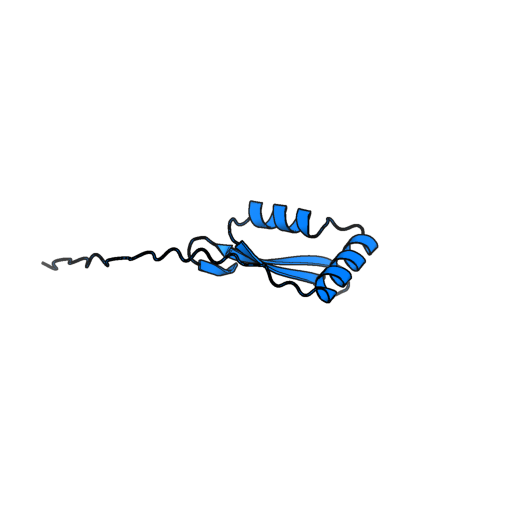aller factor) reflects atomic displacement in the crystal lattice. It is an experimental observable (units Å²), not a prediction; low values mean the atom is pinned down, high values mean it moves or is heterogeneous across the crystal.

Q: Which residues are buried vs exposed?
A: SASA measures how much of the protein is reachable by solvent. It is computed by rolling a water-sized probe over the atomic surface and summing the exposed area (Å²). Per-residue SASA distinguishes core (buried, low SASA) from surface (exposed, high SASA) residues; total SASA is a whole-molecule size measure.

Q: What do the diagnostic plots show?
A: Plot images: a contact map (which residues are close in 3D, as an N×N binary image), a Ramachandran scatter (backbone torsion angles, revealing secondary-structure composition at a glance), and — for AlphaFold structures — a PAE heatmap (pairwise prediction confidence).

Q: What known structures does this most resemble?
A: The Foldseek neighbor list gives the closest experimentally determined structures in the PDB, ranked by structural alignment. TM-score near 1 means near-identical fold; near 0.3 means only rough topology match. This is how one finds what a novel AlphaFold prediction most resembles in the solved-structure universe.

Q: Are the domains correctly placed relative to each other?
A: Predicted aligned error is AlphaFold's pairwise confidence. Unlike pLDDT (per-residue), PAE is per-residue-pair and captures whether two parts of the structure are correctly placed relative to each other. Units are ångströms of expected positional error.

Q: What do the rendered images show?
A: Structure images are PyMOL renders from six orthogonal camera directions. Cartoon representation draws helices as coils and strands as arrows; sticks shows the backbone as bonds; surface shows the solvent-excluded envelope. Rainbow coloring maps sequence position to hue (blue→red, N→C); chain coloring assigns a distinct color per polypeptide.

Q: What are the backbone torsion angles?
A: φ (phi) and ψ (psi) are the two rotatable backbone dihedrals per residue: φ is the C(i-1)–N–Cα–C torsion, ψ is the N–Cα–C–N(i+1) torsion, both in degrees on (−180°, 180°]. α-helical residues cluster near (−60°, −45°); β-strand residues near (−120°, +130°). A Ramachandran plot is simply a scatter of (φ, ψ) for every residue.